Protein AF-A0A5B6UU72-F1 (afdb_monomer)

Sequence (98 aa):
MDAKRIEGNEVYALAMCVSILLFAPIVVSQPIPADKSQVEAWFNGIIKPVKERGKTLDPKLVEAETEPRIIKVMQGGGGEFDTITKAIESVPSGNANM

Structure (mmCIF, N/CA/C/O backbone):
data_AF-A0A5B6UU72-F1
#
_entry.id   AF-A0A5B6UU72-F1
#
loop_
_atom_site.group_PDB
_atom_site.id
_atom_site.type_symbol
_atom_site.label_atom_id
_atom_site.label_alt_id
_atom_site.label_comp_id
_atom_site.label_asym_id
_atom_site.label_entity_id
_atom_site.label_seq_id
_atom_site.pdbx_PDB_ins_code
_atom_site.Cartn_x
_atom_site.Cartn_y
_atom_site.Cartn_z
_atom_site.occupancy
_atom_site.B_iso_or_equiv
_atom_site.auth_seq_id
_atom_site.auth_comp_id
_atom_site.auth_asym_id
_atom_site.auth_atom_id
_atom_site.pdbx_PDB_model_num
ATOM 1 N N . MET A 1 1 ? 28.252 30.206 -43.686 1.00 43.22 1 MET A N 1
ATOM 2 C CA . MET A 1 1 ? 27.588 29.473 -42.587 1.00 43.22 1 MET A CA 1
ATOM 3 C C . MET A 1 1 ? 28.191 28.085 -42.574 1.00 43.22 1 MET A C 1
ATOM 5 O O . MET A 1 1 ? 27.757 27.228 -43.332 1.00 43.22 1 MET A O 1
ATOM 9 N N . ASP A 1 2 ? 29.257 27.911 -41.803 1.00 48.34 2 ASP A N 1
ATOM 10 C CA . ASP A 1 2 ? 29.984 26.650 -41.690 1.00 48.34 2 ASP A CA 1
ATOM 11 C C . ASP A 1 2 ? 29.190 25.681 -40.813 1.00 48.34 2 ASP A C 1
ATOM 13 O O . ASP A 1 2 ? 29.110 25.834 -39.594 1.00 48.34 2 ASP A O 1
ATOM 17 N N . ALA A 1 3 ? 28.552 24.696 -41.441 1.00 60.50 3 ALA A N 1
ATOM 18 C CA . ALA A 1 3 ? 27.942 23.593 -40.718 1.00 60.50 3 ALA A CA 1
ATOM 19 C C . ALA A 1 3 ? 29.069 22.723 -40.145 1.00 60.50 3 ALA A C 1
ATOM 21 O O . ALA A 1 3 ? 29.720 21.971 -40.873 1.00 60.50 3 ALA A O 1
ATOM 22 N N . LYS A 1 4 ? 29.327 22.855 -38.839 1.00 67.25 4 LYS A N 1
ATOM 23 C CA . LYS A 1 4 ? 30.288 22.016 -38.116 1.00 67.25 4 LYS A CA 1
ATOM 24 C C . LYS A 1 4 ? 29.868 20.549 -38.268 1.00 67.25 4 LYS A C 1
ATOM 26 O O . LYS A 1 4 ? 28.806 20.149 -37.795 1.00 67.25 4 LYS A O 1
ATOM 31 N N . ARG A 1 5 ? 30.692 19.761 -38.962 1.00 67.94 5 ARG A N 1
ATOM 32 C CA . ARG A 1 5 ? 30.493 18.320 -39.145 1.00 67.94 5 ARG A CA 1
ATOM 33 C C . ARG A 1 5 ? 30.663 17.636 -37.790 1.00 67.94 5 ARG A C 1
ATOM 35 O O . ARG A 1 5 ? 31.736 17.711 -37.204 1.00 67.94 5 ARG A O 1
ATOM 42 N N . ILE A 1 6 ? 29.601 17.006 -37.306 1.00 63.41 6 ILE A N 1
ATOM 43 C CA . ILE A 1 6 ? 29.609 16.234 -36.061 1.00 63.41 6 ILE A CA 1
ATOM 44 C C . ILE A 1 6 ? 30.411 14.947 -36.311 1.00 63.41 6 ILE A C 1
ATOM 46 O O . ILE A 1 6 ? 30.128 14.211 -37.261 1.00 63.41 6 ILE A O 1
ATOM 50 N N . GLU A 1 7 ? 31.455 14.716 -35.515 1.00 71.00 7 GLU A N 1
ATOM 51 C CA . GLU A 1 7 ? 32.348 13.558 -35.644 1.00 71.00 7 GLU A CA 1
ATOM 52 C C . GLU A 1 7 ? 31.743 12.300 -35.004 1.00 71.00 7 GLU A C 1
ATOM 54 O O . GLU A 1 7 ? 30.795 12.365 -34.224 1.00 71.00 7 GLU A O 1
ATOM 59 N N . GLY A 1 8 ? 32.268 11.119 -35.351 1.00 69.88 8 GLY A N 1
ATOM 60 C CA . GLY A 1 8 ? 31.644 9.834 -35.009 1.00 69.88 8 GLY A CA 1
ATOM 61 C C . GLY A 1 8 ? 31.351 9.650 -33.515 1.00 69.88 8 GLY A C 1
ATOM 62 O O . GLY A 1 8 ? 30.297 9.129 -33.170 1.00 69.88 8 GLY A O 1
ATOM 63 N N . ASN A 1 9 ? 32.225 10.127 -32.626 1.00 73.19 9 ASN A N 1
ATOM 64 C CA . ASN A 1 9 ? 32.033 10.073 -31.171 1.00 73.19 9 ASN A CA 1
ATOM 65 C C . ASN A 1 9 ? 30.870 10.955 -30.678 1.00 73.19 9 ASN A C 1
ATOM 67 O O . ASN A 1 9 ? 30.106 10.521 -29.820 1.00 73.19 9 ASN A O 1
ATOM 71 N N . GLU A 1 10 ? 30.705 12.155 -31.234 1.00 78.81 10 GLU A N 1
ATOM 72 C CA . GLU A 1 10 ? 29.595 13.061 -30.947 1.00 78.81 10 GLU A CA 1
ATOM 73 C C . GLU A 1 10 ? 28.281 12.486 -31.496 1.00 78.81 10 GLU A C 1
ATOM 75 O O . GLU A 1 10 ? 27.256 12.568 -30.825 1.00 78.81 10 GLU A O 1
ATOM 80 N N . VAL A 1 11 ? 28.312 11.813 -32.656 1.00 80.81 11 VAL A N 1
ATOM 81 C CA . VAL A 1 11 ? 27.154 11.071 -33.192 1.00 80.81 11 VAL A CA 1
ATOM 82 C C . VAL A 1 11 ? 26.768 9.911 -32.269 1.00 80.81 11 VAL A C 1
ATOM 84 O O . VAL A 1 11 ? 25.586 9.741 -31.974 1.00 80.81 11 VAL A O 1
ATOM 87 N N . TYR A 1 12 ? 27.739 9.140 -31.766 1.00 82.19 12 TYR A N 1
ATOM 88 C CA . TYR A 1 12 ? 27.483 8.066 -30.798 1.00 82.19 12 TYR A CA 1
ATOM 89 C C . TYR A 1 12 ? 26.931 8.604 -29.475 1.00 82.19 12 TYR A C 1
ATOM 91 O O . TYR A 1 12 ? 25.971 8.047 -28.945 1.00 82.19 12 TYR A O 1
ATOM 99 N N . ALA A 1 13 ? 27.493 9.698 -28.956 1.00 84.75 13 ALA A N 1
ATOM 100 C CA . ALA A 1 13 ? 27.007 10.342 -27.741 1.00 84.75 13 ALA A CA 1
ATOM 101 C C . ALA A 1 13 ? 25.569 10.853 -27.916 1.00 84.75 13 ALA A C 1
ATOM 103 O O . ALA A 1 13 ? 24.715 10.593 -27.071 1.00 84.75 13 ALA A O 1
ATOM 104 N N . LEU A 1 14 ? 25.271 11.504 -29.044 1.00 86.88 14 LEU A N 1
ATOM 105 C CA . LEU A 1 14 ? 23.929 11.979 -29.364 1.00 86.88 14 LEU A CA 1
ATOM 106 C C . LEU A 1 14 ? 22.938 10.811 -29.487 1.00 86.88 14 LEU A C 1
ATOM 108 O O . LEU A 1 14 ? 21.852 10.864 -28.913 1.00 86.88 14 LEU A O 1
ATOM 112 N N . ALA A 1 15 ? 23.323 9.733 -30.176 1.00 87.50 15 ALA A N 1
ATOM 113 C CA . ALA A 1 15 ? 22.502 8.533 -30.320 1.00 87.50 15 ALA A CA 1
ATOM 114 C C . ALA A 1 15 ? 22.227 7.855 -28.967 1.00 87.50 15 ALA A C 1
ATOM 116 O O . ALA A 1 15 ? 21.100 7.428 -28.709 1.00 87.50 15 ALA A O 1
ATOM 117 N N . MET A 1 16 ? 23.220 7.806 -28.075 1.00 89.44 16 MET A N 1
ATOM 118 C CA . MET A 1 16 ? 23.059 7.315 -26.703 1.00 89.44 16 MET A CA 1
ATOM 119 C C . MET A 1 16 ? 22.105 8.197 -25.893 1.00 89.44 16 MET A C 1
ATOM 121 O O . MET A 1 16 ? 21.195 7.673 -25.256 1.00 89.44 16 MET A O 1
ATOM 125 N N . CYS A 1 17 ? 22.251 9.524 -25.950 1.00 86.75 17 CYS A N 1
ATOM 126 C CA . CYS A 1 17 ? 21.347 10.451 -25.266 1.00 86.75 17 CYS A CA 1
ATOM 127 C C . CYS A 1 17 ? 19.902 10.310 -25.759 1.00 86.75 17 CYS A C 1
ATOM 129 O O . CYS A 1 17 ? 18.989 10.221 -24.944 1.00 86.75 17 CYS A O 1
ATOM 131 N N . VAL A 1 18 ? 19.687 10.227 -27.075 1.00 89.69 18 VAL A N 1
ATOM 132 C CA . VAL A 1 18 ? 18.353 10.008 -27.658 1.00 89.69 18 VAL A CA 1
ATOM 133 C C . VAL A 1 18 ? 17.781 8.658 -27.221 1.00 89.69 18 VAL A C 1
ATOM 135 O O . VAL A 1 18 ? 16.615 8.583 -26.849 1.00 89.69 18 VAL A O 1
ATOM 138 N N . SER A 1 19 ? 18.601 7.607 -27.186 1.00 86.69 19 SER A N 1
ATOM 139 C CA . SER A 1 19 ? 18.172 6.280 -26.725 1.00 86.69 19 SER A CA 1
ATOM 140 C C . SER A 1 19 ? 17.764 6.297 -25.249 1.00 86.69 19 SER A C 1
ATOM 142 O O . SER A 1 19 ? 16.710 5.778 -24.897 1.00 86.69 19 SER A O 1
ATOM 144 N N . ILE A 1 20 ? 18.544 6.949 -24.383 1.00 85.31 20 ILE A N 1
ATOM 145 C CA . ILE A 1 20 ? 18.197 7.102 -22.964 1.00 85.31 20 ILE A CA 1
ATOM 146 C C . ILE A 1 20 ? 16.892 7.890 -22.819 1.00 85.31 20 ILE A C 1
ATOM 148 O O . ILE A 1 20 ? 16.028 7.472 -22.064 1.00 85.31 20 ILE A O 1
ATOM 152 N N . LEU A 1 21 ? 16.701 8.982 -23.562 1.00 84.69 21 LEU A N 1
ATOM 153 C CA . LEU A 1 21 ? 15.469 9.774 -23.487 1.00 84.69 21 LEU A CA 1
ATOM 154 C C . LEU A 1 21 ? 14.228 9.006 -23.975 1.00 84.69 21 LEU A C 1
ATOM 156 O O . LEU A 1 21 ? 13.151 9.194 -23.418 1.00 84.69 21 LEU A O 1
ATOM 160 N N . LEU A 1 22 ? 14.368 8.143 -24.986 1.00 83.19 22 LEU A N 1
ATOM 161 C CA . LEU A 1 22 ? 13.262 7.348 -25.534 1.00 83.19 22 LEU A CA 1
ATOM 162 C C . LEU A 1 22 ? 12.883 6.147 -24.658 1.00 83.19 22 LEU A C 1
ATOM 164 O O . LEU A 1 22 ? 11.714 5.767 -24.628 1.00 83.19 22 LEU A O 1
ATOM 168 N N . PHE A 1 23 ? 13.855 5.539 -23.972 1.00 78.81 23 PHE A N 1
ATOM 169 C CA . PHE A 1 23 ? 13.654 4.306 -23.201 1.00 78.81 23 PHE A CA 1
ATOM 170 C C . PHE A 1 23 ? 13.747 4.494 -21.683 1.00 78.81 23 PHE A C 1
ATOM 172 O O . PHE A 1 23 ? 13.559 3.526 -20.943 1.00 78.81 23 PHE A O 1
ATOM 179 N N . ALA A 1 24 ? 14.027 5.705 -21.193 1.00 74.25 24 ALA A N 1
ATOM 180 C CA . ALA A 1 24 ? 14.018 5.977 -19.764 1.00 74.25 24 ALA A CA 1
ATOM 181 C C . ALA A 1 24 ? 12.613 5.712 -19.196 1.00 74.25 24 ALA A C 1
ATOM 183 O O . ALA A 1 24 ? 11.630 6.260 -19.702 1.00 74.25 24 ALA A O 1
ATOM 184 N N . PRO A 1 25 ? 12.490 4.901 -18.131 1.00 68.94 25 PRO A N 1
ATOM 185 C CA . PRO A 1 25 ? 11.213 4.711 -17.466 1.00 68.94 25 PRO A CA 1
ATOM 186 C C . PRO A 1 25 ? 10.780 6.037 -16.832 1.00 68.94 25 PRO A C 1
ATOM 188 O O . PRO A 1 25 ? 11.400 6.524 -15.886 1.00 68.94 25 PRO A O 1
ATOM 191 N N . ILE A 1 26 ? 9.711 6.636 -17.357 1.00 64.06 26 ILE A N 1
ATOM 192 C CA . ILE A 1 26 ? 9.105 7.827 -16.765 1.00 64.06 26 ILE A CA 1
ATOM 193 C C . ILE A 1 26 ? 8.242 7.367 -15.591 1.00 64.06 26 ILE A C 1
ATOM 195 O O . ILE A 1 26 ? 7.211 6.721 -15.779 1.00 64.06 26 ILE A O 1
ATOM 199 N N . VAL A 1 27 ? 8.645 7.716 -14.371 1.00 60.22 27 VAL A N 1
ATOM 200 C CA . VAL A 1 27 ? 7.787 7.556 -13.194 1.00 60.22 27 VAL A CA 1
ATOM 201 C C . VAL A 1 27 ? 6.886 8.786 -13.106 1.00 60.22 27 VAL A C 1
ATOM 203 O O . VAL A 1 27 ? 7.288 9.823 -12.586 1.00 60.22 27 VAL A O 1
ATOM 206 N N . VAL A 1 28 ? 5.670 8.691 -13.647 1.00 63.59 28 VAL A N 1
ATOM 207 C CA . VAL A 1 28 ? 4.626 9.703 -13.425 1.00 63.59 28 VAL A CA 1
ATOM 208 C C . VAL A 1 28 ? 3.848 9.300 -12.178 1.00 63.59 28 VAL A C 1
ATOM 210 O O . VAL A 1 28 ? 3.133 8.298 -12.192 1.00 63.59 28 VAL A O 1
ATOM 213 N N . SER A 1 29 ? 3.971 10.067 -11.093 1.00 68.44 29 SER A N 1
ATOM 214 C CA . SER A 1 29 ? 3.049 9.924 -9.968 1.00 68.44 29 SER A CA 1
ATOM 215 C C . SER A 1 29 ? 1.692 10.493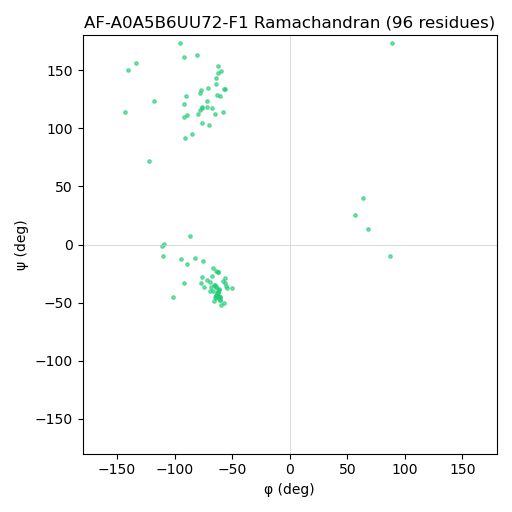 -10.380 1.00 68.44 29 SER A C 1
ATOM 217 O O . SER A 1 29 ? 1.569 11.669 -10.725 1.00 68.44 29 SER A O 1
ATOM 219 N N . GLN A 1 30 ? 0.657 9.655 -10.392 1.00 77.56 30 GLN A N 1
ATOM 220 C CA . GLN A 1 30 ? -0.700 10.160 -10.578 1.00 77.56 30 GLN A CA 1
ATOM 221 C C . GLN A 1 30 ? -1.176 10.790 -9.260 1.00 77.56 30 GLN A C 1
ATOM 223 O O . GLN A 1 30 ? -1.007 10.174 -8.202 1.00 77.56 30 GLN A O 1
ATOM 228 N N . PRO A 1 31 ? -1.761 11.999 -9.289 1.00 87.31 31 PRO A N 1
ATOM 229 C CA . PRO A 1 31 ? -2.221 12.670 -8.079 1.00 87.31 31 PRO A CA 1
ATOM 230 C C . PRO A 1 31 ? -3.323 11.861 -7.387 1.00 87.31 31 PRO A C 1
ATOM 232 O O . PRO A 1 31 ? -4.125 11.208 -8.053 1.00 87.31 31 PRO A O 1
ATOM 235 N N . ILE A 1 32 ? -3.374 11.928 -6.052 1.00 90.25 32 ILE A N 1
ATOM 236 C CA . ILE A 1 32 ? -4.466 11.329 -5.273 1.00 90.25 32 ILE A CA 1
ATOM 237 C C . ILE A 1 32 ? -5.779 12.034 -5.663 1.00 90.25 32 ILE A C 1
ATOM 239 O O . ILE A 1 32 ? -5.824 13.269 -5.620 1.00 90.25 32 ILE A O 1
ATOM 243 N N . PRO A 1 33 ? -6.848 11.304 -6.030 1.00 94.12 33 PRO A N 1
ATOM 244 C CA . PRO A 1 33 ? -8.123 11.909 -6.384 1.00 94.12 33 PRO A CA 1
ATOM 245 C C . PRO A 1 33 ? -8.749 12.641 -5.195 1.00 94.12 33 PRO A C 1
ATOM 247 O O . PRO A 1 33 ? -8.773 12.128 -4.078 1.00 94.12 33 PRO A O 1
ATOM 250 N N . ALA A 1 34 ? -9.315 13.823 -5.449 1.00 94.62 34 ALA A N 1
ATOM 251 C CA . ALA A 1 34 ? -10.106 14.544 -4.449 1.00 94.62 34 ALA A CA 1
ATOM 252 C C . ALA A 1 34 ? -11.464 13.865 -4.189 1.00 94.62 34 ALA A C 1
ATOM 254 O O . ALA A 1 34 ? -12.006 13.930 -3.087 1.00 94.62 34 ALA A O 1
ATOM 255 N N . ASP A 1 35 ? -12.016 13.212 -5.212 1.00 95.44 35 ASP A N 1
ATOM 256 C CA . ASP A 1 35 ? -13.255 12.452 -5.114 1.00 95.44 35 ASP A CA 1
ATOM 257 C C . ASP A 1 35 ? -12.993 11.093 -4.459 1.00 95.44 35 ASP A C 1
ATOM 259 O O . ASP A 1 35 ? -12.313 10.224 -5.010 1.00 95.44 35 ASP A O 1
ATOM 263 N N . LYS A 1 36 ? -13.588 10.901 -3.279 1.00 92.88 36 LYS A N 1
ATOM 264 C CA . LYS A 1 36 ? -13.461 9.677 -2.486 1.00 92.88 36 LYS A CA 1
ATOM 265 C C . LYS A 1 36 ? -13.873 8.422 -3.261 1.00 92.88 36 LYS A C 1
ATOM 267 O O . LYS A 1 36 ? -13.287 7.368 -3.034 1.00 92.88 36 LYS A O 1
ATOM 272 N N . SER A 1 37 ? -14.850 8.521 -4.165 1.00 95.88 37 SER A N 1
ATOM 273 C CA . SER A 1 37 ? -15.324 7.371 -4.945 1.00 95.88 37 SER A CA 1
ATOM 274 C C . SER A 1 37 ? -14.274 6.836 -5.928 1.00 95.88 37 SER A C 1
ATOM 276 O O . SER A 1 37 ? -14.338 5.677 -6.327 1.00 95.88 37 SER A O 1
ATOM 278 N N . GLN A 1 38 ? -13.272 7.649 -6.275 1.00 95.31 38 GLN A N 1
ATOM 279 C CA . GLN A 1 38 ? -12.223 7.301 -7.236 1.00 95.31 38 GLN A CA 1
ATOM 280 C C . GLN A 1 38 ? -10.959 6.741 -6.573 1.00 95.31 38 GLN A C 1
ATOM 282 O O . GLN A 1 38 ? -10.103 6.186 -7.261 1.00 95.31 38 GLN A O 1
ATOM 287 N N . VAL A 1 39 ? -10.830 6.867 -5.247 1.00 93.38 39 VAL A N 1
ATOM 288 C CA . VAL A 1 39 ? -9.615 6.483 -4.508 1.00 93.38 39 VAL A CA 1
ATOM 289 C C . VAL A 1 39 ? -9.307 4.995 -4.658 1.00 93.38 39 VAL A C 1
ATOM 291 O O . VAL A 1 39 ? -8.147 4.635 -4.823 1.00 93.38 39 VAL A O 1
ATOM 294 N N . GLU A 1 40 ? -10.321 4.129 -4.652 1.00 91.75 40 GLU A N 1
ATOM 295 C CA . GLU A 1 40 ? -10.120 2.682 -4.793 1.00 91.75 40 GLU A CA 1
ATOM 296 C C . GLU A 1 40 ? -9.572 2.314 -6.179 1.00 91.75 40 GLU A C 1
ATOM 298 O O . GLU A 1 40 ? -8.570 1.607 -6.290 1.00 91.75 40 GLU A O 1
ATOM 303 N N . ALA A 1 41 ? -10.184 2.843 -7.242 1.00 92.38 41 ALA A N 1
ATOM 304 C CA . ALA A 1 41 ? -9.728 2.611 -8.610 1.00 92.38 41 ALA A CA 1
ATOM 305 C C . ALA A 1 41 ? -8.316 3.173 -8.842 1.00 92.38 41 ALA A C 1
ATOM 307 O O . ALA A 1 41 ? -7.474 2.507 -9.444 1.00 92.38 41 ALA A O 1
ATOM 308 N N . TRP A 1 42 ? -8.039 4.369 -8.318 1.00 92.81 42 TRP A N 1
ATOM 309 C CA . TRP A 1 42 ? -6.713 4.983 -8.348 1.00 92.81 42 TRP A CA 1
ATOM 310 C C . TRP A 1 42 ? -5.666 4.133 -7.616 1.00 92.81 42 TRP A C 1
ATOM 312 O O . TRP A 1 42 ? -4.611 3.845 -8.179 1.00 92.81 42 TRP A O 1
ATOM 322 N N . PHE A 1 43 ? -5.969 3.670 -6.398 1.00 90.00 43 PHE A N 1
ATOM 323 C CA . PHE A 1 43 ? -5.055 2.845 -5.608 1.00 90.00 43 PHE A CA 1
ATOM 324 C C . PHE A 1 43 ? -4.719 1.545 -6.342 1.00 90.00 43 PHE A C 1
ATOM 326 O O . PHE A 1 43 ? -3.545 1.225 -6.513 1.00 90.00 43 PHE A O 1
ATOM 333 N N . ASN A 1 44 ? -5.735 0.850 -6.858 1.00 87.56 44 ASN A N 1
ATOM 334 C CA . ASN A 1 44 ? -5.562 -0.410 -7.584 1.00 87.56 44 ASN A CA 1
ATOM 335 C C . ASN A 1 44 ? -4.837 -0.235 -8.931 1.00 87.56 44 ASN A C 1
ATOM 337 O O . ASN A 1 44 ? -4.192 -1.166 -9.408 1.00 87.56 44 ASN A O 1
ATOM 341 N N . GLY A 1 45 ? -4.927 0.946 -9.551 1.00 87.31 45 GLY A N 1
ATOM 342 C CA . GLY A 1 45 ? -4.219 1.261 -10.793 1.00 87.31 45 GLY A CA 1
ATOM 343 C C . GLY A 1 45 ? -2.725 1.542 -10.603 1.00 87.31 45 GLY A C 1
ATOM 344 O O . GLY A 1 45 ? -1.937 1.296 -11.517 1.00 87.31 45 GLY A O 1
ATOM 345 N N . ILE A 1 46 ? -2.326 2.041 -9.429 1.00 85.19 46 ILE A N 1
ATOM 346 C CA . ILE A 1 46 ? -0.938 2.446 -9.146 1.00 85.19 46 ILE A CA 1
ATOM 347 C C . ILE A 1 46 ? -0.205 1.390 -8.325 1.00 85.19 46 ILE A C 1
ATOM 349 O O . ILE A 1 46 ? 0.941 1.049 -8.624 1.00 85.19 46 ILE A O 1
ATOM 353 N N . ILE A 1 47 ? -0.852 0.860 -7.288 1.00 84.06 47 ILE A N 1
ATOM 354 C CA . ILE A 1 47 ? -0.265 -0.127 -6.389 1.00 84.06 47 ILE A CA 1
ATOM 355 C C . ILE A 1 47 ? -0.574 -1.517 -6.928 1.00 84.06 47 ILE A C 1
ATOM 357 O O . ILE A 1 47 ? -1.593 -2.132 -6.622 1.00 84.06 47 ILE A O 1
ATOM 361 N N . LYS A 1 48 ? 0.349 -2.028 -7.742 1.00 84.31 48 LYS A N 1
ATOM 362 C CA . LYS A 1 48 ? 0.273 -3.403 -8.237 1.00 84.31 48 LYS A CA 1
ATOM 363 C C . LYS A 1 48 ? 0.396 -4.409 -7.085 1.00 84.31 48 LYS A C 1
ATOM 365 O O . LYS A 1 48 ? 1.211 -4.197 -6.175 1.00 84.31 48 LYS A O 1
ATOM 370 N N . PRO A 1 49 ? -0.343 -5.531 -7.136 1.00 86.56 49 PRO A N 1
ATOM 371 C CA . PRO A 1 49 ? -0.238 -6.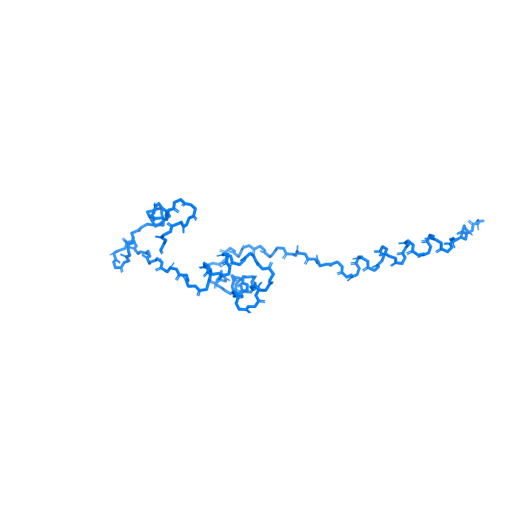582 -6.133 1.00 86.56 49 PRO A CA 1
ATOM 372 C C . PRO A 1 49 ? 1.169 -7.194 -6.118 1.00 86.56 49 PRO A C 1
ATOM 374 O O . PRO A 1 49 ? 1.857 -7.238 -7.139 1.00 86.56 49 PRO A O 1
ATOM 377 N N . VAL A 1 50 ? 1.579 -7.741 -4.970 1.00 89.12 50 VAL A N 1
ATOM 378 C CA . VAL A 1 50 ? 2.889 -8.402 -4.776 1.00 89.12 50 VAL A CA 1
ATOM 379 C C . VAL A 1 50 ? 3.180 -9.433 -5.856 1.00 89.12 50 VAL A C 1
ATOM 381 O O . VAL A 1 50 ? 4.300 -9.522 -6.344 1.00 89.12 50 VAL A O 1
ATOM 384 N N . LYS A 1 51 ? 2.157 -10.173 -6.295 1.00 86.81 51 LYS A N 1
ATOM 385 C CA . LYS A 1 51 ? 2.277 -11.178 -7.360 1.00 86.81 51 LYS A CA 1
ATOM 386 C C . LYS A 1 51 ? 2.836 -10.604 -8.669 1.00 86.81 51 LYS A C 1
ATOM 388 O O . LYS A 1 51 ? 3.490 -11.327 -9.414 1.00 86.81 51 LYS A O 1
ATOM 393 N N . GLU A 1 52 ? 2.606 -9.320 -8.939 1.00 88.69 52 GLU A N 1
ATOM 394 C CA . GLU A 1 52 ? 3.083 -8.630 -10.140 1.00 88.69 52 GLU A CA 1
ATOM 395 C C . GLU A 1 52 ? 4.443 -7.944 -9.948 1.00 88.69 52 GLU A C 1
ATOM 397 O O . GLU A 1 52 ? 5.224 -7.893 -10.896 1.00 88.69 52 GLU A O 1
ATOM 402 N N . ARG A 1 53 ? 4.746 -7.425 -8.747 1.00 89.19 53 ARG A N 1
ATOM 403 C CA . ARG A 1 53 ? 5.971 -6.634 -8.485 1.00 89.19 53 ARG A CA 1
ATOM 404 C C . ARG A 1 53 ? 7.028 -7.314 -7.610 1.00 89.19 53 AR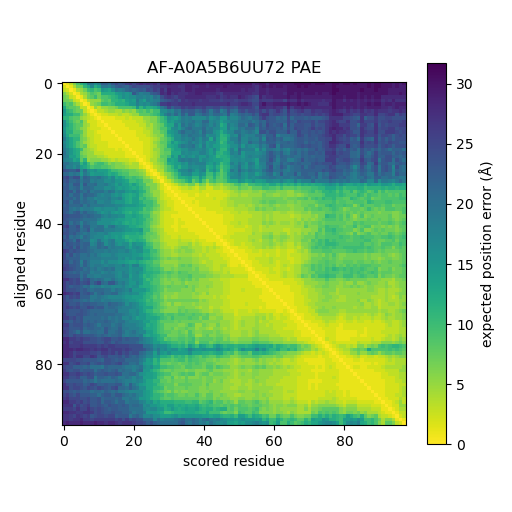G A C 1
ATOM 406 O O . ARG A 1 53 ? 8.147 -6.825 -7.523 1.00 89.19 53 ARG A O 1
ATOM 413 N N . GLY A 1 54 ? 6.721 -8.452 -6.994 1.00 87.62 54 GLY A N 1
ATOM 414 C CA . GLY A 1 54 ? 7.541 -9.069 -5.946 1.00 87.62 54 GLY A CA 1
ATOM 415 C C . GLY A 1 54 ? 8.941 -9.495 -6.386 1.00 87.62 54 GLY A C 1
ATOM 416 O O . GLY A 1 54 ? 9.853 -9.529 -5.573 1.00 87.62 54 GLY A O 1
ATOM 417 N N . LYS A 1 55 ? 9.160 -9.746 -7.682 1.00 88.62 55 LYS A N 1
ATOM 418 C CA . LYS A 1 55 ? 10.467 -10.180 -8.209 1.00 88.62 55 LYS A CA 1
ATOM 419 C C . LYS A 1 55 ? 11.581 -9.139 -8.053 1.00 8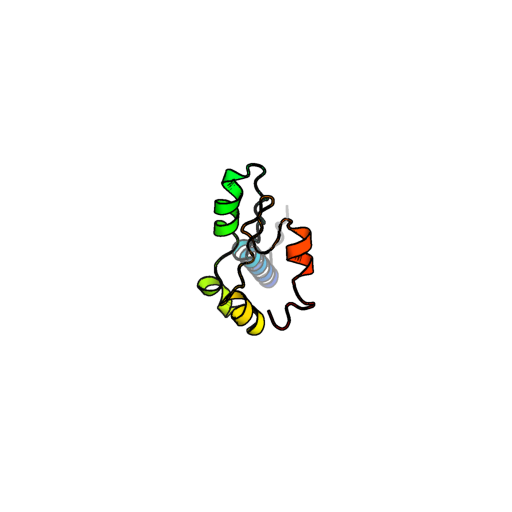8.62 55 LYS A C 1
ATOM 421 O O . LYS A 1 55 ? 12.748 -9.509 -8.107 1.00 88.62 55 LYS A O 1
ATOM 426 N N . THR A 1 56 ? 11.231 -7.860 -7.922 1.00 88.56 56 THR A N 1
ATOM 427 C CA . THR A 1 56 ? 12.193 -6.752 -7.798 1.00 88.56 56 THR A CA 1
ATOM 428 C C . THR A 1 56 ? 12.220 -6.146 -6.397 1.00 88.56 56 THR A C 1
ATOM 430 O O . THR A 1 56 ? 12.926 -5.165 -6.180 1.00 88.56 56 THR A O 1
ATOM 433 N N . LEU A 1 57 ? 11.414 -6.667 -5.470 1.00 89.56 57 LEU A N 1
ATOM 434 C CA . LEU A 1 57 ? 11.336 -6.172 -4.099 1.00 89.56 57 LEU A CA 1
ATOM 435 C C . LEU A 1 57 ? 12.299 -6.935 -3.194 1.00 89.56 57 LEU A C 1
ATOM 437 O O . LEU A 1 57 ? 12.726 -8.047 -3.505 1.00 89.56 57 LEU A O 1
ATOM 441 N N . ASP A 1 58 ? 12.607 -6.335 -2.047 1.00 91.31 58 ASP A N 1
ATOM 442 C CA . ASP A 1 58 ? 13.307 -7.031 -0.974 1.00 91.31 58 ASP A CA 1
ATOM 443 C C . ASP A 1 58 ? 12.516 -8.291 -0.554 1.00 91.31 58 ASP A C 1
ATOM 445 O O . ASP A 1 58 ? 11.300 -8.199 -0.361 1.00 91.31 58 ASP A O 1
ATOM 449 N N . PRO A 1 59 ? 13.156 -9.466 -0.396 1.00 89.75 59 PRO A N 1
ATOM 450 C CA . PRO A 1 59 ? 12.456 -10.700 -0.042 1.00 89.75 59 PRO A CA 1
ATOM 451 C C . PRO A 1 59 ? 11.620 -10.608 1.241 1.00 89.75 59 PRO A C 1
ATOM 453 O O . PRO A 1 59 ? 10.530 -11.176 1.284 1.00 89.75 59 PRO A O 1
ATOM 456 N N . LYS A 1 60 ? 12.074 -9.859 2.258 1.00 85.81 60 LYS A N 1
ATOM 457 C CA . LYS A 1 60 ? 11.304 -9.665 3.498 1.00 85.81 60 LYS A CA 1
ATOM 458 C C . LYS A 1 60 ? 10.060 -8.817 3.258 1.00 85.81 60 LYS A C 1
ATOM 460 O O . LYS A 1 60 ? 9.037 -9.028 3.900 1.00 85.81 60 LYS A O 1
ATOM 465 N N . LEU A 1 61 ? 10.131 -7.871 2.320 1.00 87.38 61 LEU A N 1
ATOM 466 C CA . LEU A 1 61 ? 8.970 -7.082 1.911 1.00 87.38 61 LEU A CA 1
ATOM 467 C C . LEU A 1 61 ? 7.956 -7.944 1.148 1.00 87.38 61 LEU A C 1
ATOM 469 O O . LEU A 1 61 ? 6.759 -7.820 1.382 1.00 87.38 61 LEU A O 1
ATOM 473 N N . VAL A 1 62 ? 8.423 -8.844 0.275 1.00 90.31 62 VAL A N 1
ATOM 474 C CA . VAL A 1 62 ? 7.549 -9.797 -0.434 1.00 90.31 62 VAL A CA 1
ATOM 475 C C . VAL A 1 62 ? 6.808 -10.698 0.550 1.00 90.31 62 VAL A C 1
ATOM 477 O O . VAL A 1 62 ? 5.603 -10.889 0.402 1.00 90.31 62 VAL A O 1
ATOM 480 N N . GLU A 1 63 ? 7.509 -11.233 1.548 1.00 86.81 63 GLU A N 1
ATOM 481 C CA . GLU A 1 63 ? 6.920 -12.060 2.605 1.00 86.81 63 GLU A CA 1
ATOM 482 C C . GLU A 1 63 ? 5.843 -11.285 3.379 1.00 86.81 63 GLU A C 1
ATOM 484 O O . GLU A 1 63 ? 4.693 -11.719 3.428 1.00 86.81 63 GLU A O 1
ATOM 489 N N . ALA A 1 64 ? 6.176 -10.089 3.874 1.00 84.12 64 ALA A N 1
ATOM 490 C CA . ALA A 1 64 ? 5.252 -9.257 4.644 1.00 84.12 64 ALA A CA 1
ATOM 491 C C . ALA A 1 64 ? 4.003 -8.826 3.854 1.00 84.12 64 ALA A C 1
ATOM 493 O O . ALA A 1 64 ? 2.905 -8.778 4.402 1.00 84.12 64 ALA A O 1
ATOM 494 N N . GLU A 1 65 ? 4.140 -8.506 2.565 1.00 86.81 65 GLU A N 1
ATOM 495 C CA . GLU A 1 65 ? 3.003 -8.083 1.742 1.00 86.81 65 GLU A CA 1
ATOM 496 C C . GLU A 1 65 ? 2.172 -9.270 1.194 1.00 86.81 65 GLU A C 1
ATOM 498 O O . GLU A 1 65 ? 1.076 -9.053 0.668 1.00 86.81 65 GLU A O 1
ATOM 503 N N . THR A 1 66 ? 2.661 -10.517 1.288 1.00 88.56 66 THR A N 1
ATOM 504 C CA . THR A 1 66 ? 1.930 -11.716 0.822 1.00 88.56 66 THR A CA 1
ATOM 505 C C . THR A 1 66 ? 0.792 -12.098 1.767 1.00 88.56 66 THR A C 1
ATOM 507 O O . THR A 1 66 ? -0.276 -12.500 1.300 1.00 88.56 66 THR A O 1
ATOM 510 N N . GLU A 1 67 ? 0.989 -11.927 3.075 1.00 85.19 67 GLU A N 1
ATOM 511 C CA . GLU A 1 67 ? -0.005 -12.225 4.112 1.00 85.19 67 GLU A CA 1
ATOM 512 C C . GLU A 1 67 ? -0.307 -10.970 4.947 1.00 85.19 67 GLU A C 1
ATOM 514 O O . GLU A 1 67 ? 0.108 -10.857 6.101 1.00 85.19 67 GLU A O 1
ATOM 519 N N . PRO A 1 68 ? -1.020 -9.981 4.378 1.00 85.12 68 PRO A N 1
ATOM 520 C CA . PRO A 1 68 ? -1.283 -8.735 5.079 1.00 85.12 68 PRO A CA 1
ATOM 521 C C . PRO A 1 68 ? -2.277 -8.939 6.229 1.00 85.12 68 PRO A C 1
ATOM 523 O O . PRO A 1 68 ? -3.355 -9.516 6.053 1.00 85.12 68 PRO A O 1
ATOM 526 N N . ARG A 1 69 ? -1.976 -8.357 7.394 1.00 87.19 69 ARG A N 1
ATOM 527 C CA . ARG A 1 69 ? -2.949 -8.224 8.483 1.00 87.19 69 ARG A CA 1
ATOM 528 C C . ARG A 1 69 ? -3.942 -7.103 8.165 1.00 87.19 69 ARG A C 1
ATOM 530 O O . ARG A 1 69 ? -3.570 -5.935 8.070 1.00 87.19 69 ARG A O 1
ATOM 537 N N . ILE A 1 70 ? -5.224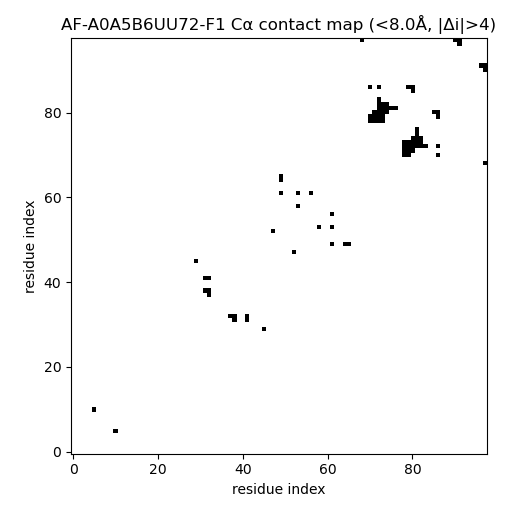 -7.447 8.043 1.00 89.94 70 ILE A N 1
ATOM 538 C CA . ILE A 1 70 ? -6.303 -6.472 7.833 1.00 89.94 70 ILE A CA 1
ATOM 539 C C . ILE A 1 70 ? -6.870 -6.047 9.186 1.00 89.94 70 ILE A C 1
ATOM 541 O O . ILE A 1 70 ? -7.573 -6.826 9.823 1.00 89.94 70 ILE A O 1
ATOM 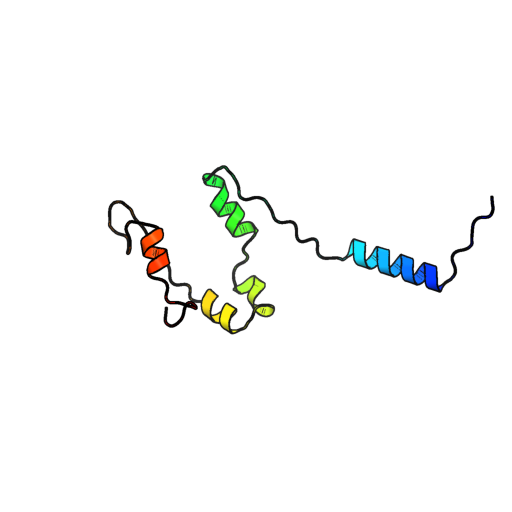545 N N . ILE A 1 71 ? -6.613 -4.798 9.581 1.00 92.62 71 ILE A N 1
ATOM 546 C CA . ILE A 1 71 ? -7.178 -4.197 10.794 1.00 92.62 71 ILE A CA 1
ATOM 547 C C . ILE A 1 71 ? -8.479 -3.470 10.448 1.00 92.62 71 ILE A C 1
ATOM 549 O O . ILE A 1 71 ? -8.484 -2.536 9.641 1.00 92.62 71 ILE A O 1
ATOM 553 N N . LYS A 1 72 ? -9.597 -3.868 11.066 1.00 94.44 72 LYS A N 1
ATOM 554 C CA . LYS A 1 72 ? -10.898 -3.207 10.844 1.00 94.44 72 LYS A CA 1
ATOM 555 C C . LYS A 1 72 ? -11.119 -2.059 11.825 1.00 94.44 72 LYS A C 1
ATOM 557 O O . LYS A 1 72 ? -11.067 -2.259 13.035 1.00 94.44 72 LYS A O 1
ATOM 562 N N . VAL A 1 73 ? -11.450 -0.875 11.305 1.00 95.44 73 VAL A N 1
ATOM 563 C CA . VAL A 1 73 ? -11.722 0.327 12.110 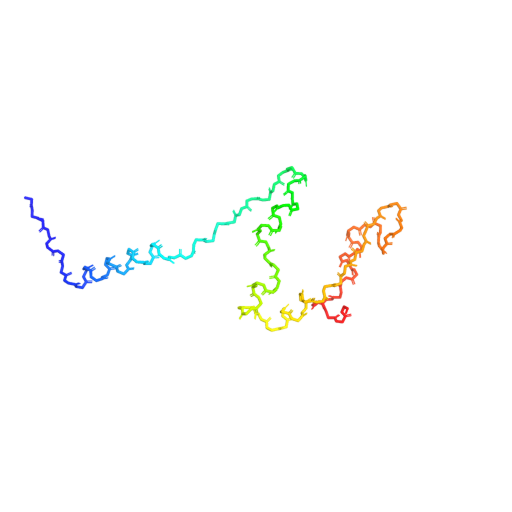1.00 95.44 73 VAL A CA 1
ATOM 564 C C . VAL A 1 73 ? -13.157 0.797 11.894 1.00 95.44 73 VAL A C 1
ATOM 566 O O . VAL A 1 73 ? -13.559 1.058 10.761 1.00 95.44 73 VAL A O 1
ATOM 569 N N . MET A 1 74 ? -13.933 0.914 12.972 1.00 94.94 74 MET A N 1
ATOM 570 C CA . MET A 1 74 ? -15.334 1.345 12.924 1.00 94.94 74 MET A CA 1
ATOM 571 C C . MET A 1 74 ? -15.668 2.224 14.133 1.00 94.94 74 MET A C 1
ATOM 573 O O . MET A 1 74 ? -15.723 1.740 15.260 1.00 94.94 74 MET A O 1
ATOM 577 N N . GLN A 1 75 ? -15.959 3.509 13.896 1.00 91.56 75 GLN A N 1
ATOM 578 C CA . GLN A 1 75 ? -16.281 4.483 14.954 1.00 91.56 75 GLN A CA 1
ATOM 579 C C . GLN A 1 75 ? -17.484 4.082 15.826 1.00 91.56 75 GLN A C 1
ATOM 581 O O . GLN A 1 75 ? -17.517 4.410 17.006 1.00 91.56 75 GLN A O 1
ATOM 586 N N . GLY A 1 76 ? -18.464 3.369 15.261 1.00 88.19 76 GLY A N 1
ATOM 587 C CA . GLY A 1 76 ? -19.658 2.894 15.974 1.00 88.19 76 GLY A CA 1
ATOM 588 C C . GLY A 1 76 ? -19.495 1.543 16.680 1.00 88.19 76 GLY A C 1
ATOM 589 O O . GLY A 1 76 ? -20.489 0.993 17.148 1.00 88.19 76 GLY A O 1
ATOM 590 N N . GLY A 1 77 ? -18.278 0.991 16.731 1.00 85.12 77 GLY A N 1
ATOM 591 C CA . GLY A 1 77 ? -18.010 -0.369 17.205 1.00 85.12 77 GLY A CA 1
ATOM 592 C C . GLY A 1 77 ? -18.104 -1.430 16.100 1.00 85.12 77 GLY A C 1
ATOM 593 O O . GLY A 1 77 ? -18.449 -1.138 14.956 1.00 85.12 77 GLY A O 1
ATOM 594 N N . GLY A 1 78 ? -17.741 -2.673 16.436 1.00 88.56 78 GLY A N 1
ATOM 595 C CA . GLY A 1 78 ? -17.711 -3.813 15.502 1.00 88.56 78 GLY A CA 1
ATOM 596 C C . GLY A 1 78 ? -16.401 -3.989 14.718 1.00 88.56 78 GLY A C 1
ATOM 597 O O . GLY A 1 78 ? -16.207 -5.028 14.088 1.00 88.56 78 GLY A O 1
ATOM 598 N N . GLY A 1 79 ? -15.492 -3.013 14.785 1.00 93.81 79 GLY A N 1
ATOM 599 C CA . GLY A 1 79 ? -14.091 -3.147 14.372 1.00 93.81 79 GLY A CA 1
ATOM 600 C C . GLY A 1 79 ? -13.170 -3.484 15.551 1.00 93.81 79 GLY A C 1
ATOM 601 O O . GLY A 1 79 ? -13.597 -3.454 16.703 1.00 93.81 79 GLY A O 1
ATOM 602 N N . GLU A 1 80 ? -11.896 -3.760 15.264 1.00 96.31 80 GLU A N 1
ATOM 603 C CA . GLU A 1 80 ? -10.833 -3.888 16.277 1.00 96.31 80 GLU A CA 1
ATOM 604 C C . GLU A 1 80 ? -10.571 -2.552 16.989 1.00 96.31 80 GLU A C 1
ATOM 606 O O . GLU A 1 80 ? -10.294 -2.529 18.186 1.00 96.31 80 GLU A O 1
ATOM 611 N N . PHE A 1 81 ? -10.697 -1.435 16.264 1.00 96.88 81 PHE A N 1
ATOM 612 C CA . PHE A 1 81 ? -10.510 -0.085 16.798 1.00 96.88 81 PHE A CA 1
ATOM 613 C C . PHE A 1 81 ? -11.638 0.856 16.363 1.00 96.88 81 PHE A C 1
ATOM 615 O O . PHE A 1 81 ? -12.273 0.666 15.326 1.00 96.88 81 PHE A O 1
ATOM 622 N N . ASP A 1 82 ? -11.860 1.915 17.139 1.00 95.31 82 ASP A N 1
ATOM 623 C CA . ASP A 1 82 ? -12.841 2.970 16.846 1.00 95.31 82 ASP A CA 1
ATOM 624 C C . ASP A 1 82 ? -12.258 4.124 16.011 1.00 95.31 82 ASP A C 1
ATOM 626 O O . ASP A 1 82 ? -12.990 4.906 15.409 1.00 95.31 82 ASP A O 1
ATOM 630 N N . THR A 1 83 ? -10.932 4.233 15.952 1.00 95.06 83 THR A N 1
ATOM 631 C CA . THR A 1 83 ? -10.212 5.333 15.310 1.00 95.06 83 THR A CA 1
ATOM 632 C C . THR A 1 83 ? -8.990 4.818 14.566 1.00 95.06 83 THR A C 1
ATOM 634 O O . THR A 1 83 ? -8.362 3.833 14.956 1.00 95.06 83 THR A O 1
ATOM 637 N N . ILE A 1 84 ? -8.631 5.522 13.490 1.00 94.06 84 ILE A N 1
ATOM 638 C CA . ILE A 1 84 ? -7.441 5.205 12.694 1.00 94.06 84 ILE A CA 1
ATOM 639 C C . ILE A 1 84 ? -6.175 5.395 13.539 1.00 94.06 84 ILE A C 1
ATOM 641 O O . ILE A 1 84 ? -5.262 4.584 13.448 1.00 94.06 84 ILE A O 1
ATOM 645 N N . THR A 1 85 ? -6.140 6.405 14.414 1.00 95.69 85 THR A N 1
ATOM 646 C CA . THR A 1 85 ? -5.001 6.660 15.307 1.00 95.69 85 THR A CA 1
ATOM 647 C C . THR A 1 85 ? -4.680 5.453 16.183 1.00 95.69 85 THR A C 1
ATOM 649 O O . THR A 1 85 ? -3.545 4.992 16.167 1.00 95.69 85 THR A O 1
ATOM 652 N N . LYS A 1 86 ? -5.677 4.871 16.864 1.00 95.25 86 LYS A N 1
ATOM 653 C CA . LYS A 1 86 ? -5.458 3.677 17.699 1.00 95.25 86 LYS A CA 1
ATOM 654 C C . LYS A 1 86 ? -5.018 2.465 16.880 1.00 95.25 86 LYS A C 1
ATOM 656 O O . LYS A 1 86 ? -4.184 1.690 17.333 1.00 95.25 86 LYS A O 1
ATOM 661 N N . ALA A 1 87 ? -5.550 2.310 15.666 1.00 95.06 87 ALA A N 1
ATOM 662 C CA . ALA A 1 87 ? -5.108 1.252 14.764 1.00 95.06 87 ALA A CA 1
ATOM 663 C C . ALA A 1 87 ? -3.627 1.416 14.381 1.00 95.06 87 ALA A C 1
ATOM 665 O O . ALA A 1 87 ? -2.889 0.436 14.403 1.00 95.06 87 AL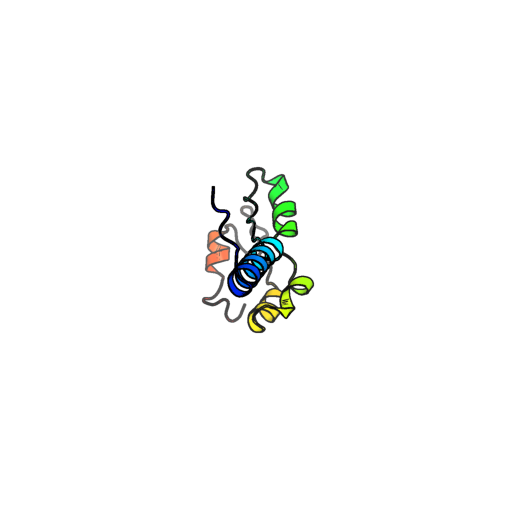A A O 1
ATOM 666 N N . ILE A 1 88 ? -3.173 2.643 14.102 1.00 92.81 88 ILE A N 1
ATOM 667 C CA . ILE A 1 88 ? -1.760 2.942 13.815 1.00 92.81 88 ILE A CA 1
ATOM 668 C C . ILE A 1 88 ? -0.884 2.676 15.044 1.00 92.81 88 ILE A C 1
ATOM 670 O O . ILE A 1 88 ? 0.150 2.029 14.923 1.00 92.81 88 ILE A O 1
ATOM 674 N N . GLU A 1 89 ? -1.307 3.121 16.228 1.00 93.94 89 GLU A N 1
ATOM 675 C CA . GLU A 1 89 ? -0.585 2.892 17.489 1.00 93.94 89 GLU A CA 1
ATOM 676 C C . GLU A 1 89 ? -0.466 1.404 17.849 1.00 93.94 89 GLU A C 1
A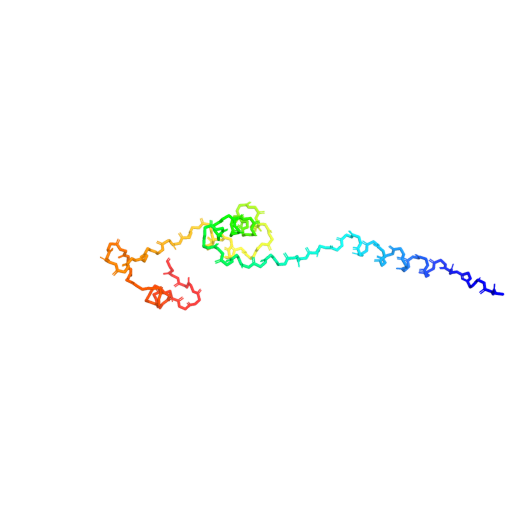TOM 678 O O . GLU A 1 89 ? 0.447 1.016 18.576 1.00 93.94 89 GLU A O 1
ATOM 683 N N . SER A 1 90 ? -1.361 0.558 17.330 1.00 92.94 90 SER A N 1
ATOM 684 C CA . SER A 1 90 ? -1.314 -0.891 17.544 1.00 92.94 90 SER A CA 1
ATOM 685 C C . SER A 1 90 ? -0.241 -1.613 16.723 1.00 92.94 90 SER A C 1
ATOM 687 O O . SER A 1 90 ? 0.051 -2.776 17.003 1.00 92.94 90 SER A O 1
ATOM 689 N N . VAL A 1 91 ? 0.335 -0.953 15.713 1.00 90.31 91 VAL A N 1
ATOM 690 C CA . VAL A 1 91 ? 1.376 -1.527 14.856 1.00 90.31 91 VAL A CA 1
ATOM 691 C C . VAL A 1 91 ? 2.707 -1.529 15.614 1.00 90.31 91 VAL A C 1
ATOM 693 O O . VAL A 1 91 ? 3.209 -0.457 15.962 1.00 90.31 91 VAL A O 1
ATOM 696 N N . PRO A 1 92 ? 3.321 -2.700 15.870 1.00 88.94 92 PRO A N 1
ATOM 697 C CA . PRO A 1 92 ? 4.621 -2.758 16.523 1.00 88.94 92 PRO A CA 1
ATOM 698 C C . PRO A 1 92 ? 5.692 -2.018 15.717 1.00 88.94 92 PRO A C 1
ATOM 700 O O . PRO A 1 92 ? 5.668 -1.993 14.484 1.00 88.94 92 PRO A O 1
ATOM 703 N N . SER A 1 93 ? 6.684 -1.454 16.409 1.00 86.25 93 SER A N 1
ATOM 704 C CA . SER A 1 93 ? 7.814 -0.797 15.743 1.00 86.25 93 SER A CA 1
ATOM 705 C C . SER A 1 93 ? 8.514 -1.754 14.772 1.00 86.25 93 SER A C 1
ATOM 707 O O . SER A 1 93 ? 8.765 -2.917 15.091 1.00 86.25 93 SER A O 1
ATOM 709 N N . GLY A 1 94 ? 8.800 -1.265 13.564 1.00 79.31 94 GLY A N 1
ATOM 710 C CA . GLY A 1 94 ? 9.386 -2.068 12.489 1.00 79.31 94 GLY A CA 1
ATOM 711 C C . GLY A 1 94 ? 8.457 -3.149 11.929 1.00 79.31 94 GLY A C 1
ATOM 712 O O . GLY A 1 94 ? 8.942 -4.034 11.231 1.00 79.31 94 GLY A O 1
ATOM 713 N N . ASN A 1 95 ? 7.155 -3.098 12.241 1.00 74.81 95 ASN A N 1
ATOM 714 C CA . ASN A 1 95 ? 6.175 -4.115 11.862 1.00 74.81 95 ASN A CA 1
ATOM 715 C C . ASN A 1 95 ? 6.548 -5.527 12.354 1.00 74.81 95 ASN A C 1
ATOM 717 O O . ASN A 1 95 ? 6.186 -6.531 11.743 1.00 74.81 95 ASN A O 1
ATOM 721 N N . ALA A 1 96 ? 7.331 -5.604 13.433 1.00 72.50 96 ALA A N 1
ATOM 722 C CA . ALA A 1 96 ? 7.848 -6.858 13.953 1.00 72.50 96 ALA A CA 1
ATOM 723 C C . ALA A 1 96 ? 6.760 -7.610 14.735 1.00 72.50 96 ALA A C 1
ATOM 725 O O . ALA A 1 96 ? 6.165 -7.048 15.652 1.00 72.50 96 ALA A O 1
ATOM 726 N N . ASN A 1 97 ? 6.572 -8.899 14.433 1.00 63.22 97 ASN A N 1
ATOM 727 C CA . ASN A 1 97 ? 5.624 -9.793 15.118 1.00 63.22 97 ASN A CA 1
ATOM 728 C C . ASN A 1 97 ? 4.144 -9.386 14.969 1.00 63.22 97 ASN A C 1
ATOM 730 O O . ASN A 1 97 ? 3.388 -9.445 15.942 1.00 63.22 97 ASN A O 1
ATOM 734 N N . MET A 1 98 ? 3.754 -8.930 13.775 1.00 61.88 98 MET A N 1
ATOM 735 C CA . MET A 1 98 ? 2.344 -8.729 13.419 1.00 61.88 98 MET A CA 1
ATOM 736 C C . MET A 1 98 ? 1.567 -10.029 13.244 1.00 61.88 98 MET A C 1
ATOM 738 O O . MET A 1 98 ? 2.190 -11.036 12.847 1.00 61.88 98 MET A O 1
#

Foldseek 3Di:
DDDPDQDPVSVVVVVVVVVCVVPPDDDDDDDQDPDPVCNVVSCPVPDPQCVVVVVPDDVVVSVDRVDDDDFDEDCVDPTPYNDPVVVVVPQDVVSPPD

Radius of gyration: 24.09 Å; Cα contacts (8 Å, |Δi|>4): 44; chains: 1; bounding box: 52×42×60 Å

Organism: NCBI:txid47621

Solvent-accessible surface area (backbone atoms only — not comparable to full-atom values): 6448 Å² total; per-residue (Å²): 136,85,78,80,78,79,49,74,68,58,50,50,50,51,52,49,52,52,48,47,70,74,68,53,83,78,85,77,82,77,79,84,61,88,52,73,88,47,40,63,62,51,46,61,71,69,58,68,56,55,94,80,53,38,92,80,46,60,69,70,56,40,56,54,64,70,67,66,85,84,83,45,68,23,73,90,56,94,35,85,26,55,40,71,66,61,51,57,70,67,54,46,80,91,64,55,91,119

Mean predicted aligned error: 12.02 Å

pLDDT: mean 84.49, std 10.94, range [43.22, 96.88]

Secondary structure (DSSP, 8-state):
----PPPHHHHHHHHHHHHHHHHS----PPPPPSSGGGHHHHHHHHS--HHHHGGGS-HHHHHHHHS-----B-TTSSSSBSSHHHHHHTSPGGGTT-